Protein AF-A0A3C1YHK3-F1 (afdb_monomer)

Solvent-accessible surface area (backbone atoms only — not comparable to full-atom values): 4543 Å² total; per-residue (Å²): 110,70,69,58,54,51,51,50,53,52,51,52,53,49,51,54,52,49,34,68,75,33,76,56,58,73,74,53,50,75,70,54,47,54,54,47,52,51,51,52,52,50,44,50,48,53,46,52,58,76,63,55,90,82,62,53,80,78,53,41,57,57,50,51,49,54,44,50,50,48,43,57,56,54,51,56,75,81,83

Structure (mmCIF, N/CA/C/O backbone):
data_AF-A0A3C1YHK3-F1
#
_entry.id   AF-A0A3C1YHK3-F1
#
loop_
_atom_site.group_PDB
_atom_site.id
_atom_site.type_symbol
_atom_site.label_atom_id
_atom_site.label_alt_id
_atom_site.label_comp_id
_atom_site.label_asym_id
_atom_site.label_entity_id
_atom_site.label_seq_id
_atom_site.pdbx_PDB_ins_code
_atom_site.Cartn_x
_atom_site.Cartn_y
_atom_site.Cartn_z
_atom_site.occupancy
_atom_site.B_iso_or_equiv
_atom_site.auth_seq_id
_atom_site.auth_comp_id
_atom_site.auth_asym_id
_atom_site.auth_atom_id
_atom_site.pdbx_PDB_model_num
ATOM 1 N N . MET A 1 1 ? 9.723 21.546 -7.075 1.00 80.06 1 MET A N 1
ATOM 2 C CA . MET A 1 1 ? 10.637 20.536 -7.660 1.00 80.06 1 MET A CA 1
ATOM 3 C C . MET A 1 1 ? 11.180 19.574 -6.604 1.00 80.06 1 MET A C 1
ATOM 5 O O . MET A 1 1 ? 10.935 18.385 -6.738 1.00 80.06 1 MET A O 1
ATOM 9 N N . VAL A 1 2 ? 11.792 20.054 -5.513 1.00 88.75 2 VAL A N 1
ATOM 10 C CA . VAL A 1 2 ? 12.343 19.203 -4.431 1.00 88.75 2 VAL A CA 1
ATOM 11 C C . VAL A 1 2 ? 11.327 18.211 -3.837 1.00 88.75 2 VAL A C 1
ATOM 13 O O . VAL A 1 2 ? 11.620 17.027 -3.736 1.00 88.75 2 VAL A O 1
ATOM 16 N N . GLY A 1 3 ? 10.099 18.646 -3.530 1.00 92.12 3 GLY A N 1
ATOM 17 C CA . GLY A 1 3 ? 9.069 17.746 -2.982 1.00 92.12 3 GLY A CA 1
ATOM 18 C C . GLY A 1 3 ? 8.650 16.608 -3.925 1.00 92.12 3 GLY A C 1
ATOM 19 O O . GLY A 1 3 ? 8.347 15.511 -3.465 1.00 92.12 3 GLY A O 1
ATOM 20 N N . VAL A 1 4 ? 8.684 16.834 -5.244 1.00 94.69 4 VAL A N 1
ATOM 21 C CA . VAL A 1 4 ? 8.380 15.792 -6.242 1.00 94.69 4 VAL A CA 1
ATOM 22 C C . VAL A 1 4 ? 9.495 14.751 -6.272 1.00 94.69 4 VAL A C 1
ATOM 24 O O . VAL A 1 4 ? 9.211 13.559 -6.298 1.00 94.69 4 VAL A O 1
ATOM 27 N N . ILE A 1 5 ? 10.751 15.197 -6.189 1.00 95.50 5 ILE A N 1
ATOM 28 C CA . ILE A 1 5 ? 11.927 14.319 -6.139 1.00 95.50 5 ILE A CA 1
ATOM 29 C C . ILE A 1 5 ? 11.895 13.454 -4.874 1.00 95.50 5 ILE A C 1
ATOM 31 O O . ILE A 1 5 ? 12.046 12.240 -4.963 1.00 95.50 5 ILE A O 1
ATOM 35 N N . ILE A 1 6 ? 11.624 14.053 -3.709 1.00 95.62 6 ILE A N 1
ATOM 36 C CA . ILE A 1 6 ? 11.501 13.311 -2.444 1.00 95.62 6 ILE A CA 1
ATOM 37 C C . ILE A 1 6 ? 10.403 12.255 -2.554 1.00 95.62 6 ILE A C 1
ATOM 39 O O . ILE A 1 6 ? 10.622 11.093 -2.226 1.00 95.62 6 ILE A O 1
ATOM 43 N N . ARG A 1 7 ? 9.227 12.638 -3.056 1.00 91.31 7 ARG A N 1
ATOM 44 C CA . ARG A 1 7 ? 8.092 11.725 -3.182 1.00 91.31 7 ARG A CA 1
ATOM 45 C C . ARG A 1 7 ? 8.381 10.585 -4.162 1.00 91.31 7 ARG A C 1
ATOM 47 O O . ARG A 1 7 ? 8.022 9.454 -3.868 1.00 91.31 7 ARG A O 1
ATOM 54 N N . PHE A 1 8 ? 9.078 10.857 -5.265 1.00 93.56 8 PHE A N 1
ATOM 55 C CA . PHE A 1 8 ? 9.538 9.827 -6.197 1.00 93.56 8 PHE A CA 1
ATOM 56 C C . PHE A 1 8 ? 10.488 8.828 -5.523 1.00 93.56 8 PHE A C 1
ATOM 58 O O . PHE A 1 8 ? 10.258 7.625 -5.607 1.00 93.56 8 PHE A O 1
ATOM 65 N N . ILE A 1 9 ? 11.505 9.317 -4.804 1.00 95.50 9 ILE A N 1
ATOM 66 C CA . ILE A 1 9 ? 12.477 8.466 -4.100 1.00 95.50 9 ILE A CA 1
ATOM 67 C C . ILE A 1 9 ? 11.779 7.613 -3.037 1.00 95.50 9 ILE A C 1
ATOM 69 O O . ILE A 1 9 ? 11.980 6.402 -2.987 1.00 95.50 9 ILE A O 1
ATOM 73 N N . VAL A 1 10 ? 10.922 8.223 -2.214 1.00 95.31 10 VAL A N 1
ATOM 74 C CA . VAL A 1 10 ? 10.173 7.508 -1.173 1.00 95.31 10 VAL A CA 1
ATOM 75 C C . VAL A 1 10 ? 9.260 6.452 -1.794 1.00 95.31 10 VAL A C 1
ATOM 77 O O . VAL A 1 10 ? 9.261 5.312 -1.341 1.00 95.31 10 VAL A O 1
ATOM 80 N N . SER A 1 11 ? 8.523 6.784 -2.858 1.00 83.12 11 SER A N 1
ATOM 81 C CA . SER A 1 11 ? 7.672 5.815 -3.555 1.00 83.12 11 SER A CA 1
ATOM 82 C C . SER A 1 11 ? 8.475 4.663 -4.160 1.00 83.12 11 SER A C 1
ATOM 84 O O . SER A 1 11 ? 8.048 3.519 -4.038 1.00 83.12 11 SER A O 1
ATOM 86 N N . ALA A 1 12 ? 9.641 4.927 -4.753 1.00 89.12 12 ALA A N 1
ATOM 87 C CA . ALA A 1 12 ? 10.508 3.880 -5.291 1.00 89.12 12 ALA A CA 1
ATOM 88 C C . ALA A 1 12 ? 11.010 2.929 -4.190 1.00 89.12 12 ALA A C 1
ATOM 90 O O . ALA A 1 12 ? 10.920 1.713 -4.350 1.00 89.12 12 ALA A O 1
ATOM 91 N N . LEU A 1 13 ? 11.456 3.465 -3.048 1.00 90.69 13 LEU A N 1
ATOM 92 C CA . LEU A 1 13 ? 11.890 2.653 -1.905 1.00 90.69 13 LEU A CA 1
ATOM 93 C C . LEU A 1 13 ? 10.747 1.805 -1.333 1.00 90.69 13 LEU A C 1
ATOM 95 O O . LEU A 1 13 ? 10.942 0.625 -1.047 1.00 90.69 13 LEU A O 1
ATOM 99 N N . VAL A 1 14 ? 9.546 2.378 -1.200 1.00 86.00 14 VAL A N 1
ATOM 100 C CA . VAL A 1 14 ? 8.360 1.638 -0.741 1.00 86.00 14 VAL A CA 1
ATOM 101 C C . VAL A 1 14 ? 8.020 0.509 -1.711 1.00 86.00 14 VAL A C 1
ATOM 103 O O . VAL A 1 14 ? 7.782 -0.610 -1.270 1.00 86.00 14 VAL A O 1
ATOM 106 N N . LEU A 1 15 ? 8.041 0.765 -3.021 1.00 81.19 15 LEU A N 1
ATOM 107 C CA . LEU A 1 15 ? 7.762 -0.262 -4.028 1.00 81.19 15 LEU A CA 1
ATOM 108 C C . LEU A 1 15 ? 8.803 -1.390 -4.009 1.00 81.19 15 LEU A C 1
ATOM 110 O O . LEU A 1 15 ? 8.415 -2.549 -4.123 1.00 81.19 15 LEU A O 1
ATOM 114 N N . MET A 1 16 ? 10.088 -1.078 -3.802 1.00 81.69 16 MET A N 1
ATOM 115 C CA . MET A 1 16 ? 11.141 -2.092 -3.630 1.00 81.69 16 MET A CA 1
ATOM 116 C C . MET A 1 16 ? 10.942 -2.941 -2.368 1.00 81.69 16 MET A C 1
ATOM 118 O O . MET A 1 16 ? 11.185 -4.144 -2.382 1.00 81.69 16 MET A O 1
ATOM 122 N N . LEU A 1 17 ? 10.494 -2.337 -1.266 1.00 81.75 17 LEU A N 1
ATOM 123 C CA . LEU A 1 17 ? 10.197 -3.082 -0.043 1.00 81.75 17 LEU A CA 1
ATOM 124 C C . LEU A 1 17 ? 8.975 -3.992 -0.231 1.00 81.75 17 LEU A C 1
ATOM 126 O O . LEU A 1 17 ? 8.990 -5.152 0.171 1.00 81.75 17 LEU A O 1
ATOM 130 N N . VAL A 1 18 ? 7.924 -3.476 -0.871 1.00 78.19 18 VAL A N 1
ATOM 131 C CA . VAL A 1 18 ? 6.703 -4.235 -1.163 1.00 78.19 18 VAL A CA 1
ATOM 132 C C . VAL A 1 18 ? 6.991 -5.396 -2.114 1.00 78.19 18 VAL A C 1
ATOM 134 O O . VAL A 1 18 ? 6.482 -6.487 -1.880 1.00 78.19 18 VAL A O 1
ATOM 137 N N . SER A 1 19 ? 7.834 -5.217 -3.136 1.00 73.56 19 SER A N 1
ATOM 138 C CA . SER A 1 19 ? 8.201 -6.309 -4.047 1.00 73.56 19 SER A CA 1
ATOM 139 C C . SER A 1 19 ? 9.034 -7.405 -3.375 1.00 73.56 19 SER A C 1
ATOM 141 O O . SER A 1 19 ? 8.954 -8.556 -3.789 1.00 73.56 19 SER A O 1
ATOM 143 N N . PHE A 1 20 ? 9.794 -7.079 -2.323 1.00 75.75 20 PHE A N 1
ATOM 144 C CA . PHE A 1 20 ? 10.484 -8.075 -1.498 1.00 75.75 20 PHE A CA 1
ATOM 145 C C . PHE A 1 20 ? 9.518 -8.858 -0.596 1.00 75.75 20 PHE A C 1
ATOM 147 O O . PHE A 1 20 ? 9.676 -10.061 -0.410 1.00 75.75 20 PHE A O 1
ATOM 154 N N . LEU A 1 21 ? 8.509 -8.181 -0.041 1.00 72.81 21 LEU A N 1
ATOM 155 C CA . LEU A 1 21 ? 7.492 -8.805 0.811 1.00 72.81 21 LEU A CA 1
ATOM 156 C C . LEU A 1 21 ? 6.483 -9.640 0.014 1.00 72.81 21 LEU A C 1
ATOM 158 O O . LEU A 1 21 ? 5.908 -10.582 0.554 1.00 72.81 21 LEU A O 1
ATOM 162 N N . LEU A 1 22 ? 6.258 -9.287 -1.251 1.00 73.88 22 LEU A N 1
ATOM 163 C CA . LEU A 1 22 ? 5.286 -9.923 -2.129 1.00 73.88 22 LEU A CA 1
ATOM 164 C C . LEU A 1 22 ? 6.018 -10.623 -3.279 1.00 73.88 22 LEU A C 1
ATOM 166 O O . LEU A 1 22 ? 6.198 -10.015 -4.337 1.00 73.88 22 LEU A O 1
ATOM 170 N N . PRO A 1 23 ? 6.416 -11.900 -3.116 1.00 65.1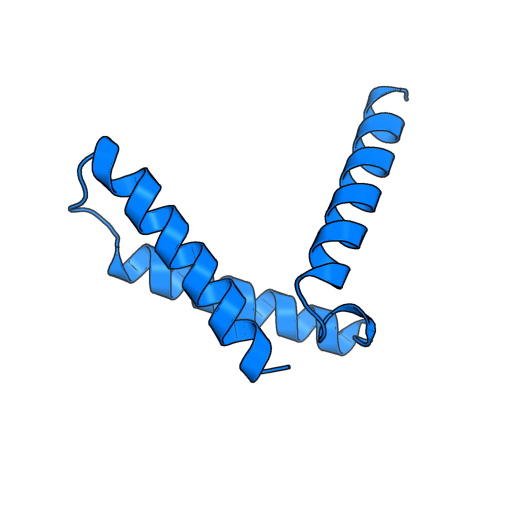9 23 PRO A N 1
ATOM 171 C CA . PRO A 1 23 ? 7.203 -12.624 -4.117 1.00 65.19 23 PRO A CA 1
ATOM 172 C C . PRO A 1 23 ? 6.522 -12.678 -5.496 1.00 65.19 23 PRO A C 1
ATOM 174 O O . PRO A 1 23 ? 7.208 -12.691 -6.515 1.00 65.19 23 PRO A O 1
ATOM 177 N N . GLY A 1 24 ? 5.185 -12.615 -5.543 1.00 65.25 24 GLY A N 1
ATOM 178 C CA . GLY A 1 24 ? 4.414 -12.544 -6.788 1.00 65.25 24 GLY A CA 1
ATOM 179 C C . GLY A 1 24 ? 4.481 -11.195 -7.516 1.00 65.25 24 GLY A C 1
ATOM 180 O O . GLY A 1 24 ? 4.286 -11.163 -8.724 1.00 65.25 24 GLY A O 1
ATOM 181 N N . PHE A 1 25 ? 4.798 -10.080 -6.838 1.00 66.69 25 PHE A N 1
ATOM 182 C CA . PHE A 1 25 ? 4.782 -8.735 -7.440 1.00 66.69 25 PHE A CA 1
ATOM 183 C C . PHE A 1 25 ? 5.975 -8.451 -8.356 1.00 66.69 25 PHE A C 1
ATOM 185 O O . PHE A 1 25 ? 5.849 -7.659 -9.289 1.00 66.69 25 PHE A O 1
ATOM 192 N N . ALA A 1 26 ? 7.121 -9.094 -8.122 1.00 65.94 26 ALA A N 1
ATOM 193 C CA . ALA A 1 26 ? 8.334 -8.880 -8.912 1.00 65.94 26 ALA A CA 1
ATOM 194 C C . ALA A 1 26 ? 8.214 -9.377 -10.369 1.00 65.94 26 ALA A C 1
ATOM 196 O O . ALA A 1 26 ? 8.961 -8.917 -11.230 1.00 65.94 26 ALA A O 1
ATOM 197 N N . ALA A 1 27 ? 7.277 -10.289 -10.649 1.00 70.00 27 ALA A N 1
ATOM 198 C CA . ALA A 1 27 ? 7.088 -10.907 -11.963 1.00 70.00 27 ALA A CA 1
ATOM 199 C C . ALA A 1 27 ? 5.846 -10.399 -12.726 1.00 70.00 27 ALA A C 1
ATOM 201 O O . ALA A 1 27 ? 5.567 -10.886 -13.823 1.00 70.00 27 ALA A O 1
ATOM 202 N N . LEU A 1 28 ? 5.084 -9.442 -12.176 1.00 74.06 28 LEU A N 1
ATOM 203 C CA . LEU A 1 28 ? 3.824 -9.008 -12.787 1.00 74.06 28 LEU A CA 1
ATOM 204 C C . LEU A 1 28 ? 4.058 -8.119 -14.013 1.00 74.06 28 LEU A C 1
ATOM 206 O O . LE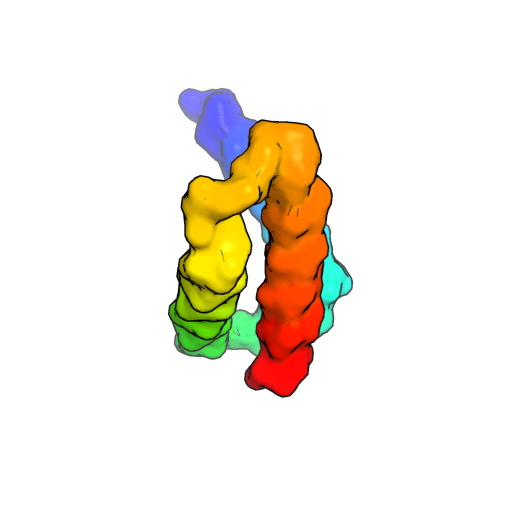U A 1 28 ? 4.696 -7.070 -13.952 1.00 74.06 28 LEU A O 1
ATOM 210 N N . THR A 1 29 ? 3.433 -8.492 -15.125 1.00 82.38 29 THR A N 1
ATOM 211 C CA . THR A 1 29 ? 3.201 -7.595 -16.264 1.00 82.38 29 THR A CA 1
ATOM 212 C C . THR A 1 29 ? 2.126 -6.551 -15.928 1.00 82.38 29 THR A C 1
ATOM 214 O O . THR A 1 29 ? 1.326 -6.737 -15.010 1.00 82.38 29 THR A O 1
ATOM 217 N N . PHE A 1 30 ? 2.052 -5.451 -16.691 1.00 78.31 30 PHE A N 1
ATOM 218 C CA . PHE A 1 30 ? 1.097 -4.356 -16.437 1.00 78.31 30 PHE A CA 1
ATOM 219 C C . PHE A 1 30 ? -0.365 -4.829 -16.313 1.00 78.31 30 PHE A C 1
ATOM 221 O O . PHE A 1 30 ? -1.086 -4.385 -15.421 1.00 78.31 30 PHE A O 1
ATOM 228 N N . GLY A 1 31 ? -0.797 -5.771 -17.158 1.00 80.38 31 GLY A N 1
ATOM 229 C CA . GLY A 1 31 ? -2.149 -6.338 -17.085 1.00 80.38 31 GLY A CA 1
ATOM 230 C C . GLY A 1 31 ? -2.396 -7.141 -15.803 1.00 80.38 31 GLY A C 1
ATOM 231 O O . GLY A 1 31 ? -3.449 -7.007 -15.184 1.00 80.38 31 GLY A O 1
ATOM 232 N N . GLN A 1 32 ? -1.410 -7.922 -15.356 1.00 79.31 32 GLN A N 1
ATOM 233 C CA . GLN A 1 32 ? -1.502 -8.676 -14.102 1.00 79.31 32 GLN A CA 1
ATOM 234 C C . GLN A 1 32 ? -1.514 -7.741 -12.885 1.00 79.31 32 GLN A C 1
ATOM 236 O O . GLN A 1 32 ? -2.287 -7.964 -11.955 1.00 79.31 32 GLN A O 1
ATOM 241 N N . ALA A 1 33 ? -0.735 -6.655 -12.922 1.00 78.31 33 ALA A N 1
ATOM 242 C CA . ALA A 1 33 ? -0.739 -5.625 -11.885 1.00 78.31 33 ALA A CA 1
ATOM 243 C C . ALA A 1 33 ? -2.096 -4.905 -11.778 1.00 78.31 33 ALA A C 1
ATOM 245 O O . ALA A 1 33 ? -2.547 -4.603 -10.673 1.00 78.31 33 ALA A O 1
ATOM 246 N N . LEU A 1 34 ? -2.779 -4.671 -12.905 1.00 81.31 34 LEU A N 1
ATOM 247 C CA . LEU A 1 34 ? -4.118 -4.076 -12.909 1.00 81.31 34 LEU A CA 1
ATOM 248 C C . LEU A 1 34 ? -5.145 -4.993 -12.228 1.00 81.31 34 LEU A C 1
ATOM 250 O O . LEU A 1 34 ? -5.921 -4.535 -11.391 1.00 81.31 34 LEU A O 1
ATOM 254 N N . ILE A 1 35 ? -5.118 -6.293 -12.540 1.00 80.31 35 ILE A N 1
ATOM 255 C CA . ILE A 1 35 ? -5.986 -7.291 -11.893 1.00 80.31 35 ILE A CA 1
ATOM 256 C C . ILE A 1 35 ? -5.666 -7.377 -10.390 1.00 80.31 35 ILE A C 1
ATOM 258 O O . ILE A 1 35 ? -6.584 -7.392 -9.573 1.00 80.31 35 ILE A O 1
ATOM 262 N N . ALA A 1 36 ? -4.383 -7.332 -10.013 1.00 75.62 36 ALA A N 1
ATOM 263 C CA . ALA A 1 36 ? -3.941 -7.322 -8.614 1.00 75.62 36 ALA A CA 1
ATOM 264 C C . ALA A 1 36 ? -4.460 -6.129 -7.830 1.00 75.62 36 ALA A C 1
ATOM 266 O O . ALA A 1 36 ? -4.975 -6.296 -6.724 1.00 75.62 36 ALA A O 1
ATOM 267 N N . ALA A 1 37 ? -4.395 -4.937 -8.418 1.00 79.56 37 ALA A N 1
ATOM 268 C CA . ALA A 1 37 ? -4.935 -3.736 -7.802 1.00 79.56 37 ALA A CA 1
ATOM 269 C C . ALA A 1 37 ? -6.442 -3.872 -7.518 1.00 79.56 37 ALA A C 1
ATOM 271 O O . ALA A 1 37 ? -6.894 -3.497 -6.436 1.00 79.56 37 ALA A O 1
ATOM 272 N N . VAL A 1 38 ? -7.207 -4.460 -8.446 1.00 83.44 38 VAL A N 1
ATOM 273 C CA . VAL A 1 38 ? -8.646 -4.711 -8.259 1.00 83.44 38 VAL A CA 1
ATOM 274 C C . VAL A 1 38 ? -8.894 -5.718 -7.134 1.00 83.44 38 VAL A C 1
ATOM 276 O O . VAL A 1 38 ? -9.710 -5.452 -6.253 1.00 83.44 38 VAL A O 1
ATOM 279 N N . VAL A 1 39 ? -8.174 -6.843 -7.113 1.00 79.81 39 VAL A N 1
ATOM 280 C CA . VAL A 1 39 ? -8.317 -7.873 -6.069 1.00 79.81 39 VAL A CA 1
ATOM 281 C C . VAL A 1 39 ? -7.991 -7.310 -4.684 1.00 79.81 39 VAL A C 1
ATOM 283 O O . VAL A 1 39 ? -8.768 -7.497 -3.748 1.00 79.81 39 VAL A O 1
ATOM 286 N N . ILE A 1 40 ? -6.888 -6.567 -4.548 1.00 75.94 40 ILE A N 1
ATOM 287 C CA . ILE A 1 40 ? -6.494 -5.928 -3.283 1.00 75.94 40 ILE A CA 1
ATOM 288 C C . ILE A 1 40 ? -7.555 -4.923 -2.824 1.00 75.94 40 ILE A C 1
ATOM 290 O O . ILE A 1 40 ? -7.910 -4.915 -1.646 1.00 75.94 40 ILE A O 1
ATOM 294 N N . ALA A 1 41 ? -8.092 -4.106 -3.734 1.00 80.12 41 ALA A N 1
ATOM 295 C CA . ALA A 1 41 ? -9.141 -3.143 -3.409 1.00 80.12 41 ALA A CA 1
ATOM 296 C C . ALA A 1 41 ? -10.425 -3.831 -2.916 1.00 80.12 41 ALA A C 1
ATOM 298 O O . ALA A 1 41 ? -11.007 -3.403 -1.919 1.00 80.12 41 ALA A O 1
ATOM 299 N N . VAL A 1 42 ? -10.839 -4.924 -3.567 1.00 83.69 42 VAL A N 1
ATOM 300 C CA . VAL A 1 42 ? -12.014 -5.709 -3.157 1.00 83.69 42 VAL A CA 1
ATOM 301 C C . VAL A 1 42 ? -11.792 -6.356 -1.792 1.00 83.69 42 VAL A C 1
ATOM 303 O O . VAL A 1 42 ? -12.652 -6.243 -0.921 1.00 83.69 42 VAL A O 1
ATOM 306 N N . LEU A 1 43 ? -10.639 -6.990 -1.567 1.00 77.19 43 LEU A N 1
ATOM 307 C CA . LEU A 1 43 ? -10.313 -7.598 -0.275 1.00 77.19 43 LEU A CA 1
ATOM 308 C C . LEU A 1 43 ? -10.242 -6.551 0.845 1.00 77.19 43 LEU A C 1
ATOM 310 O O . LEU A 1 43 ? -10.789 -6.778 1.922 1.00 77.19 43 LEU A O 1
ATOM 314 N N . GLY A 1 44 ? -9.638 -5.388 0.581 1.00 74.75 44 GLY A N 1
ATOM 315 C CA . GLY A 1 44 ? -9.605 -4.262 1.514 1.00 74.75 44 GLY A CA 1
ATOM 316 C C . GLY A 1 44 ? -11.007 -3.781 1.887 1.00 74.75 44 GLY A C 1
ATOM 317 O O . GLY A 1 44 ? -11.309 -3.641 3.070 1.00 74.75 44 GLY A O 1
ATOM 318 N N . TYR A 1 45 ? -11.890 -3.630 0.896 1.00 79.94 45 TYR A N 1
ATOM 319 C CA . TYR A 1 45 ? -13.286 -3.251 1.114 1.00 79.94 45 TYR A CA 1
ATOM 320 C C . TYR A 1 45 ? -14.066 -4.293 1.927 1.00 79.94 45 TYR A C 1
ATOM 322 O O . TYR A 1 45 ? -14.764 -3.938 2.876 1.00 79.94 45 TYR A O 1
ATOM 330 N N . VAL A 1 46 ? -13.943 -5.584 1.592 1.00 78.88 46 VAL A N 1
ATOM 331 C CA . VAL A 1 46 ? -14.613 -6.673 2.326 1.00 78.88 46 VAL A CA 1
ATOM 332 C C . VAL A 1 46 ? -14.190 -6.646 3.787 1.00 78.88 46 VAL A C 1
ATOM 334 O O . VAL A 1 46 ? -15.030 -6.662 4.685 1.00 78.88 46 VAL A O 1
ATOM 337 N N . VAL A 1 47 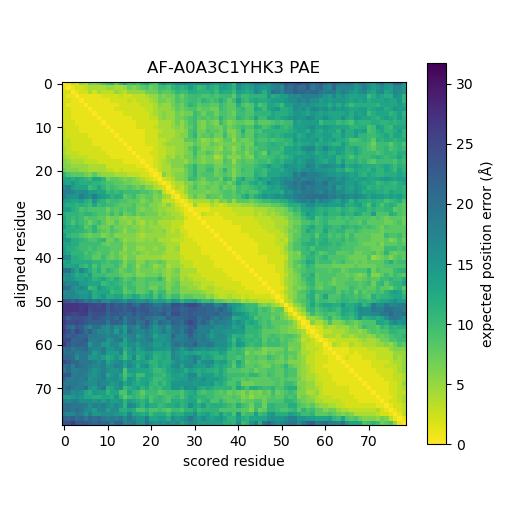? -12.894 -6.535 4.032 1.00 72.75 47 VAL A N 1
ATOM 338 C CA . VAL A 1 47 ? -12.338 -6.512 5.376 1.00 72.75 47 VAL A CA 1
ATOM 339 C C . VAL A 1 47 ? -12.778 -5.264 6.150 1.00 72.75 47 VAL A C 1
ATOM 341 O O . VAL A 1 47 ? -13.264 -5.386 7.273 1.00 72.75 47 VAL A O 1
ATOM 344 N N . GLU A 1 48 ? -12.728 -4.079 5.544 1.00 72.94 48 GLU A N 1
ATOM 345 C CA . GLU A 1 48 ? -13.242 -2.845 6.149 1.00 72.94 48 GLU A CA 1
ATOM 346 C C . GLU A 1 48 ? -14.743 -2.944 6.476 1.00 72.94 48 GLU A C 1
ATOM 348 O O . GLU A 1 48 ? -15.185 -2.497 7.537 1.00 72.94 48 GLU A O 1
ATOM 353 N N . SER A 1 49 ? -15.524 -3.591 5.606 1.00 76.38 49 SER A N 1
ATOM 354 C CA . SER A 1 49 ? -16.961 -3.787 5.802 1.00 76.38 49 SER A CA 1
ATOM 355 C C . SER A 1 49 ? -17.285 -4.747 6.954 1.00 76.38 49 SER A C 1
ATOM 357 O O . SER A 1 49 ? -18.206 -4.474 7.725 1.00 76.38 49 SER A O 1
ATOM 359 N N . LEU A 1 50 ? -16.503 -5.822 7.131 1.00 70.56 50 LEU A N 1
ATOM 360 C CA . LEU A 1 50 ? -16.672 -6.798 8.216 1.00 70.56 50 LEU A CA 1
ATOM 361 C C . LEU A 1 50 ? -16.303 -6.210 9.582 1.00 70.56 50 LEU A C 1
ATOM 363 O O . LEU A 1 50 ? -1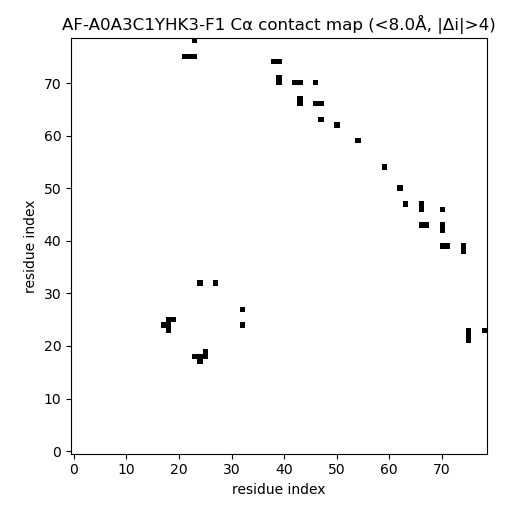6.944 -6.509 10.589 1.00 70.56 50 LEU A O 1
ATOM 367 N N . PHE A 1 51 ? -15.297 -5.33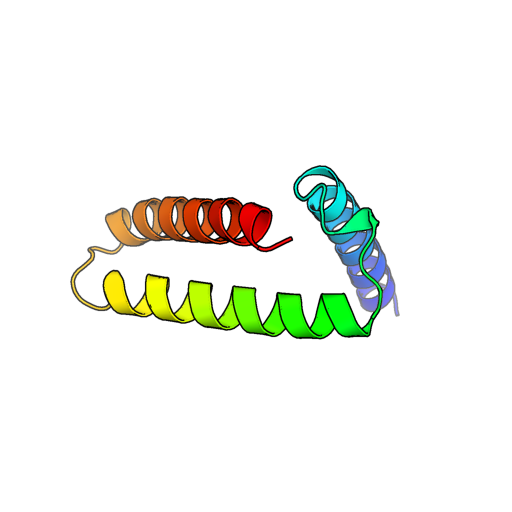8 9.618 1.00 70.00 51 PHE A N 1
ATOM 368 C CA . PHE A 1 51 ? -14.855 -4.660 10.836 1.00 70.00 51 PHE A CA 1
ATOM 369 C C . PHE A 1 51 ? -15.572 -3.312 11.069 1.00 70.00 51 PHE A C 1
ATOM 371 O O . PHE A 1 51 ? -15.336 -2.617 12.063 1.00 70.00 51 PHE A O 1
ATOM 378 N N . GLY A 1 52 ? -16.496 -2.942 10.179 1.00 62.44 52 GLY A N 1
ATOM 379 C CA . GLY A 1 52 ? -17.163 -1.648 10.149 1.00 62.44 52 GLY A CA 1
ATOM 380 C C . GLY A 1 52 ? -18.230 -1.437 11.231 1.00 62.44 52 GLY A C 1
ATOM 381 O O . GLY A 1 52 ? -19.240 -2.133 11.293 1.00 62.44 52 GLY A O 1
ATOM 382 N N . ARG A 1 53 ? -18.050 -0.340 11.987 1.00 58.03 53 ARG A N 1
ATOM 383 C CA . ARG A 1 53 ? -18.994 0.425 12.848 1.00 58.03 53 ARG A CA 1
ATOM 384 C C . ARG A 1 53 ? -19.048 0.153 14.358 1.00 58.03 53 ARG A C 1
ATOM 386 O O . ARG A 1 53 ? -19.492 1.055 15.062 1.00 58.03 53 ARG A O 1
ATOM 393 N N . LYS A 1 54 ? -18.564 -0.972 14.898 1.00 62.53 54 LYS A N 1
ATOM 394 C CA . LYS A 1 54 ? -18.661 -1.252 16.360 1.00 62.53 54 LYS A CA 1
ATOM 395 C C . LYS A 1 54 ? -17.337 -1.285 17.131 1.00 62.53 54 LYS A C 1
ATOM 397 O O . LYS A 1 54 ? -17.325 -1.621 18.310 1.00 62.53 54 LYS A O 1
ATOM 402 N N . ILE A 1 55 ? -16.224 -0.929 16.495 1.00 62.50 55 ILE A N 1
ATOM 403 C CA . ILE A 1 55 ? -14.895 -1.057 17.104 1.00 62.50 55 ILE A CA 1
ATOM 404 C C . ILE A 1 55 ? -14.486 0.264 17.771 1.00 62.50 55 ILE A C 1
ATOM 406 O O . ILE A 1 55 ? -14.520 1.325 17.131 1.00 62.50 55 ILE A O 1
ATOM 410 N N . SER A 1 56 ? -14.118 0.195 19.057 1.00 67.06 56 SER A N 1
ATOM 411 C CA . SER A 1 56 ? -13.595 1.329 19.831 1.00 67.06 56 SER A CA 1
ATOM 412 C C . SER A 1 56 ? -12.320 1.896 19.180 1.00 67.06 56 SER A C 1
ATOM 414 O O . SER A 1 56 ? -11.603 1.151 18.506 1.00 67.06 56 SER A O 1
ATOM 416 N N . PRO A 1 57 ? -12.007 3.195 19.343 1.00 69.75 57 PRO A N 1
ATOM 417 C CA . PRO A 1 57 ? -10.866 3.833 18.674 1.00 69.75 57 PRO A CA 1
ATOM 418 C C . PRO A 1 57 ? -9.533 3.098 18.878 1.00 69.75 57 PRO A C 1
ATOM 420 O O . PRO A 1 5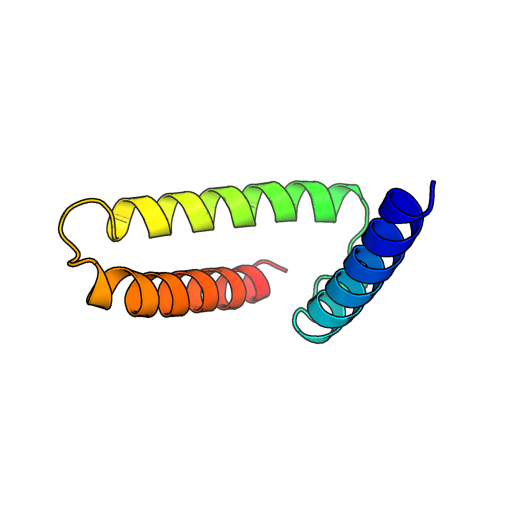7 ? -8.764 2.948 17.933 1.00 69.75 57 PRO A O 1
ATOM 423 N N . GLN A 1 58 ? -9.297 2.569 20.081 1.00 73.19 58 GLN A N 1
ATOM 424 C CA . GLN A 1 58 ? -8.105 1.793 20.432 1.00 73.19 58 GLN A CA 1
ATOM 425 C C . GLN A 1 58 ? -8.057 0.437 19.711 1.00 73.19 58 GLN A C 1
ATOM 427 O O . GLN A 1 58 ? -7.007 0.029 19.218 1.00 73.19 58 GLN A O 1
ATOM 432 N N . ASN A 1 59 ? -9.201 -0.241 19.577 1.00 65.88 59 ASN A N 1
ATOM 433 C CA . ASN A 1 59 ? -9.272 -1.554 18.934 1.00 65.88 59 ASN A CA 1
ATOM 434 C C . ASN A 1 59 ? -9.270 -1.460 17.398 1.00 65.88 59 ASN A C 1
ATOM 436 O O . ASN A 1 59 ? -8.948 -2.443 16.735 1.00 65.88 59 ASN A O 1
ATOM 440 N N . ARG A 1 60 ? -9.577 -0.290 16.811 1.00 71.75 60 ARG A N 1
ATOM 441 C CA . ARG A 1 60 ? -9.542 -0.093 15.348 1.00 71.75 60 ARG A CA 1
ATOM 442 C C . ARG A 1 60 ? -8.143 -0.245 14.765 1.00 71.75 60 ARG A C 1
ATOM 444 O O . ARG A 1 60 ? -8.020 -0.800 13.681 1.00 71.75 60 ARG A O 1
ATOM 451 N N . GLY A 1 61 ? -7.107 0.212 15.472 1.00 73.44 61 GLY A N 1
ATOM 452 C CA . GLY A 1 61 ? -5.724 0.097 14.998 1.00 73.44 61 GLY A CA 1
ATOM 453 C C . GLY A 1 61 ? -5.267 -1.358 14.889 1.00 73.44 61 GLY A C 1
ATOM 454 O O . GLY A 1 61 ? -4.740 -1.771 13.862 1.00 73.44 61 GLY A O 1
ATOM 455 N N . ILE A 1 62 ? -5.544 -2.156 15.923 1.00 76.56 62 ILE A N 1
ATOM 456 C CA . ILE A 1 62 ? -5.177 -3.579 15.980 1.00 76.56 62 ILE A CA 1
ATOM 457 C C . ILE A 1 62 ? -5.958 -4.375 14.937 1.00 76.56 62 ILE A C 1
ATOM 459 O O . ILE A 1 62 ? -5.389 -5.158 14.181 1.00 76.56 62 ILE A O 1
ATOM 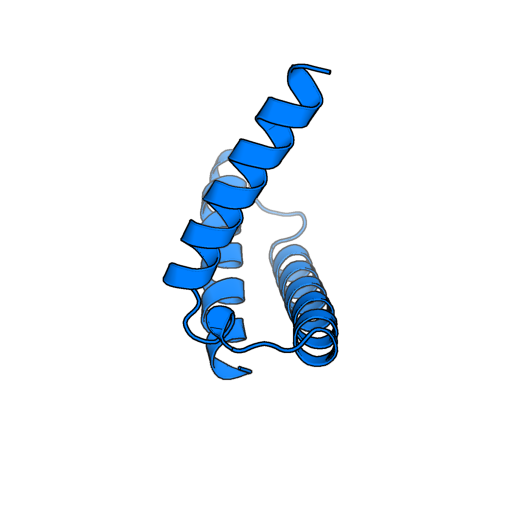463 N N . VAL A 1 63 ? -7.267 -4.141 14.861 1.00 72.31 63 VAL A N 1
ATOM 464 C CA . VAL A 1 63 ? -8.124 -4.832 13.901 1.00 72.31 63 VAL A CA 1
ATOM 465 C C . VAL A 1 63 ? -7.753 -4.461 12.469 1.00 72.31 63 VAL A C 1
ATOM 467 O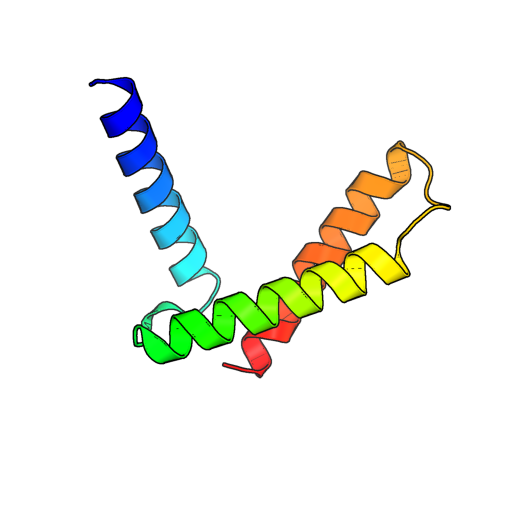 O . VAL A 1 63 ? -7.625 -5.360 11.651 1.00 72.31 63 VAL A O 1
ATOM 470 N N . GLY A 1 64 ? -7.494 -3.180 12.185 1.00 72.69 64 GLY A N 1
ATOM 471 C CA . GLY A 1 64 ? -7.007 -2.707 10.887 1.00 72.69 64 GLY A CA 1
ATOM 472 C C . GLY A 1 64 ? -5.648 -3.299 10.499 1.00 72.69 64 GLY A C 1
ATOM 473 O O . GLY A 1 64 ? -5.43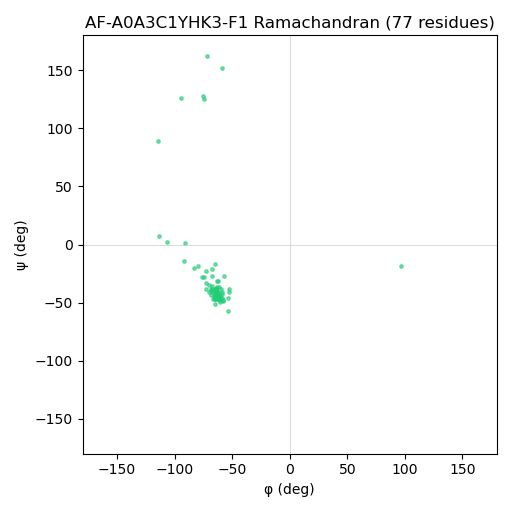7 -3.638 9.338 1.00 72.69 64 GLY A O 1
ATOM 474 N N . PHE A 1 65 ? -4.749 -3.492 11.468 1.00 80.56 65 PHE A N 1
ATOM 475 C CA . PHE A 1 65 ? -3.458 -4.143 11.247 1.00 80.56 65 PHE A CA 1
ATOM 476 C C . PHE A 1 65 ? -3.617 -5.614 10.841 1.00 80.56 65 PHE A C 1
ATOM 478 O O . PHE A 1 65 ? -3.086 -6.021 9.810 1.00 80.56 65 PHE A O 1
ATOM 485 N N . PHE A 1 66 ? -4.385 -6.404 11.598 1.00 79.44 66 PHE A N 1
ATOM 486 C CA . PHE A 1 66 ? -4.617 -7.816 11.269 1.00 79.44 66 PHE A CA 1
ATOM 487 C C . PHE A 1 66 ? -5.439 -7.994 9.991 1.00 79.44 66 PHE A C 1
ATOM 489 O O . PHE A 1 66 ? -5.162 -8.893 9.206 1.00 79.44 66 PHE A O 1
ATOM 496 N N . ALA A 1 67 ? -6.403 -7.109 9.756 1.00 70.75 67 ALA A N 1
ATOM 497 C CA . ALA A 1 67 ? -7.143 -6.971 8.511 1.00 70.75 67 ALA A CA 1
ATOM 498 C C . ALA A 1 67 ? -6.212 -6.795 7.304 1.00 70.75 67 ALA A C 1
ATOM 500 O O . ALA A 1 67 ? -6.244 -7.600 6.377 1.00 70.75 67 ALA A O 1
ATOM 501 N N . ALA A 1 68 ? -5.359 -5.768 7.329 1.00 68.19 68 ALA A N 1
ATOM 502 C CA . ALA A 1 68 ? -4.415 -5.494 6.253 1.00 68.19 68 ALA A CA 1
ATOM 503 C C . ALA A 1 68 ? -3.422 -6.650 6.077 1.00 68.19 68 ALA A C 1
ATOM 505 O O . ALA A 1 68 ? -3.190 -7.088 4.954 1.00 68.19 68 ALA A O 1
ATOM 506 N N . ALA A 1 69 ? -2.898 -7.197 7.178 1.00 78.38 69 ALA A N 1
ATOM 507 C CA . ALA A 1 69 ? -2.022 -8.362 7.150 1.00 78.38 69 ALA A CA 1
ATOM 508 C C . ALA A 1 69 ? -2.707 -9.578 6.506 1.00 78.38 69 ALA A C 1
ATOM 510 O O . ALA A 1 69 ? -2.098 -10.238 5.671 1.00 78.38 69 ALA A O 1
ATOM 511 N N . ALA A 1 70 ? -3.976 -9.843 6.827 1.00 72.81 70 ALA A N 1
ATOM 512 C CA . ALA A 1 70 ? -4.750 -10.929 6.235 1.00 72.81 70 ALA A CA 1
ATOM 513 C C . ALA A 1 70 ? -5.026 -10.696 4.743 1.00 72.81 70 ALA A C 1
ATOM 515 O O . ALA A 1 70 ? -4.880 -11.624 3.959 1.00 72.81 70 ALA A O 1
ATOM 516 N N . VAL A 1 71 ? -5.369 -9.473 4.324 1.00 70.06 71 VAL A N 1
ATOM 517 C CA . VAL A 1 71 ? -5.563 -9.132 2.900 1.00 70.06 71 VAL A CA 1
ATOM 518 C C . VAL A 1 71 ? -4.277 -9.329 2.105 1.00 70.06 71 VAL A C 1
ATOM 520 O O . VAL A 1 71 ? -4.305 -9.939 1.040 1.00 70.06 71 VAL A O 1
ATOM 523 N N . ILE A 1 72 ? -3.155 -8.834 2.628 1.00 72.81 72 ILE A N 1
ATOM 524 C CA . ILE A 1 72 ? -1.837 -8.968 2.004 1.00 72.81 72 ILE A CA 1
ATOM 525 C C . ILE A 1 72 ? -1.423 -10.443 1.948 1.00 72.81 72 ILE A C 1
ATOM 527 O O . ILE A 1 72 ? -0.936 -10.917 0.927 1.00 72.81 72 ILE A O 1
ATOM 531 N N . TYR A 1 73 ? -1.660 -11.184 3.030 1.00 73.69 73 TYR A N 1
ATOM 532 C CA . TYR A 1 73 ? -1.362 -12.607 3.086 1.00 73.69 73 TYR A CA 1
ATOM 533 C C . TYR A 1 73 ? -2.228 -13.407 2.106 1.00 73.69 73 TYR A C 1
ATOM 535 O O . TYR A 1 73 ? -1.719 -14.266 1.403 1.00 73.69 73 TYR A O 1
ATOM 543 N N . LEU A 1 74 ? -3.530 -13.142 2.030 1.00 68.56 74 LEU A N 1
ATOM 544 C CA . LEU A 1 74 ? -4.438 -13.875 1.148 1.00 68.56 74 LEU A CA 1
ATOM 545 C C . LEU A 1 74 ? -4.239 -13.513 -0.325 1.00 68.56 74 LEU A C 1
ATOM 547 O O . LEU A 1 74 ? -4.379 -14.385 -1.180 1.00 68.56 74 LEU A O 1
ATOM 551 N N . SER A 1 75 ? -3.875 -12.264 -0.635 1.00 67.38 75 SER A N 1
ATOM 552 C CA . SER A 1 75 ? -3.587 -11.871 -2.015 1.00 67.38 75 SER A CA 1
ATOM 553 C C . SER A 1 75 ? -2.397 -12.645 -2.583 1.00 67.38 75 SER A C 1
ATOM 555 O O . SER A 1 75 ? -2.424 -12.994 -3.757 1.00 67.38 75 SER A O 1
ATOM 557 N N . GLN A 1 76 ? -1.417 -13.022 -1.753 1.00 66.50 76 GLN A N 1
ATOM 558 C CA . GLN A 1 76 ? -0.253 -13.802 -2.185 1.00 66.50 76 GLN A CA 1
ATOM 559 C C . GLN A 1 76 ? -0.589 -15.224 -2.682 1.00 66.50 76 GLN A C 1
ATOM 561 O O . GLN A 1 76 ? 0.262 -15.837 -3.300 1.00 66.50 76 GLN A O 1
ATOM 566 N N . PHE A 1 77 ? -1.780 -15.769 -2.391 1.00 67.44 77 PHE A N 1
ATOM 567 C CA . PHE A 1 77 ? -2.208 -17.095 -2.879 1.00 67.44 77 PHE A CA 1
ATOM 568 C C . PHE A 1 77 ? -2.984 -17.029 -4.195 1.00 67.44 77 PHE A C 1
ATOM 570 O O . PHE A 1 77 ? -3.222 -18.056 -4.827 1.00 67.44 77 PHE A O 1
ATOM 577 N N . ILE A 1 78 ? -3.430 -15.831 -4.576 1.00 62.19 78 ILE A N 1
ATOM 578 C CA . ILE A 1 78 ? -4.075 -15.576 -5.867 1.00 62.19 78 ILE A CA 1
ATOM 579 C C . ILE A 1 78 ? -3.006 -15.350 -6.955 1.00 62.19 78 ILE A C 1
ATOM 581 O O . ILE A 1 78 ? -3.306 -15.516 -8.138 1.00 62.19 78 ILE A O 1
ATOM 585 N N . TYR A 1 79 ? -1.777 -15.002 -6.554 1.00 54.91 79 TYR A N 1
ATOM 586 C CA . TYR A 1 79 ? -0.630 -14.712 -7.419 1.00 54.91 79 TYR A CA 1
ATOM 587 C C . TYR A 1 79 ? 0.461 -15.772 -7.332 1.00 54.91 79 TYR A C 1
ATOM 589 O O . TYR A 1 79 ? 0.721 -16.261 -6.215 1.00 54.91 79 TYR A O 1
#

Foldseek 3Di:
DVVVVVVVVVVVVVVVVLCVVQVVVVPDDPVRVVVLVVQLVVLLVVLCVVVPDDADPVRCVVSNVVSNVVSSVVSSVVD

pLDDT: mean 76.34, std 9.16, range [54.91, 95.62]

Mean predicted aligned error: 9.49 Å

Radius of gyration: 15.28 Å; Cα contacts (8 Å, |Δi|>4): 25; chains: 1; bounding box: 32×38×38 Å

Secondary structure (DSSP, 8-state):
-HHHHHHHHHHHHHHHHHHHH-TTGGG--HHHHHHHHHHHHHHHHHHHHHS-S---HHHHHHHHHHHHHHHHHHHTTT-

Sequence (79 aa):
MVGVIIRFIVSALVLMLVSFLLPGFAALTFGQALIAAVVIAVLGYVVESLFGRKISPQNRGIVGFFAAAAVIYLSQFIY